Protein AF-A0A3A6WKA9-F1 (afdb_monomer_lite)

pLDDT: mean 80.81, std 15.1, range [50.12, 96.94]

Structure (mmCIF, N/CA/C/O backbone):
data_AF-A0A3A6WKA9-F1
#
_entry.id   AF-A0A3A6WKA9-F1
#
loop_
_atom_site.group_PDB
_atom_site.id
_atom_site.type_symbol
_atom_site.label_atom_id
_atom_site.label_alt_id
_atom_site.label_comp_id
_atom_site.label_asym_id
_atom_site.label_entity_id
_atom_site.label_seq_id
_atom_site.pdbx_PDB_ins_code
_atom_site.Cartn_x
_atom_site.Cartn_y
_atom_site.Cartn_z
_atom_site.occupancy
_atom_site.B_iso_or_equiv
_atom_site.auth_seq_id
_atom_site.auth_comp_id
_atom_site.auth_asym_id
_atom_site.auth_atom_id
_atom_site.pdbx_PDB_model_num
ATOM 1 N N . MET A 1 1 ? -19.208 20.414 3.181 1.00 57.16 1 MET A N 1
ATOM 2 C CA . MET A 1 1 ? -19.683 19.147 2.583 1.00 57.16 1 MET A CA 1
ATOM 3 C C . MET A 1 1 ? -19.844 18.165 3.726 1.00 57.16 1 MET A C 1
ATOM 5 O O . MET A 1 1 ? -18.880 18.009 4.460 1.00 57.16 1 MET A O 1
ATOM 9 N N . ASN A 1 2 ? -21.030 17.590 3.935 1.00 80.62 2 ASN A N 1
ATOM 10 C CA . ASN A 1 2 ? -21.224 16.568 4.966 1.00 80.62 2 ASN A CA 1
ATOM 11 C C . ASN A 1 2 ? -21.354 15.223 4.247 1.00 80.62 2 ASN A C 1
ATOM 13 O O . ASN A 1 2 ? -22.396 14.938 3.657 1.00 80.62 2 ASN A O 1
ATOM 17 N N . ILE A 1 3 ? -20.253 14.478 4.180 1.00 84.12 3 ILE A N 1
ATOM 18 C CA . ILE A 1 3 ? -20.222 13.156 3.552 1.00 84.12 3 ILE A CA 1
ATOM 19 C C . ILE A 1 3 ? -20.681 12.151 4.605 1.00 84.12 3 ILE A C 1
ATOM 21 O O . ILE A 1 3 ? -20.302 12.251 5.771 1.00 84.12 3 ILE A O 1
ATOM 25 N N . LYS A 1 4 ? -21.541 11.218 4.201 1.00 93.00 4 LYS A N 1
ATOM 26 C CA . LYS A 1 4 ? -22.010 10.157 5.088 1.00 93.00 4 LYS A CA 1
ATOM 27 C C . LYS A 1 4 ? -20.848 9.208 5.421 1.00 93.00 4 LYS A C 1
ATOM 29 O O . LYS A 1 4 ? -20.115 8.867 4.492 1.00 93.00 4 LYS A O 1
ATOM 34 N N . PRO A 1 5 ? -20.680 8.772 6.680 1.00 91.25 5 PRO A N 1
ATOM 35 C CA . PRO A 1 5 ? -19.608 7.852 7.065 1.00 91.25 5 PRO A CA 1
ATOM 36 C C . PRO A 1 5 ? -19.545 6.595 6.192 1.00 91.25 5 PRO A C 1
ATOM 38 O O . PRO A 1 5 ? -18.469 6.222 5.748 1.00 91.25 5 PRO A O 1
ATOM 41 N N . GLU A 1 6 ? -20.697 6.039 5.814 1.00 94.44 6 GLU A N 1
ATOM 42 C CA . GLU A 1 6 ? -20.774 4.824 4.995 1.00 94.44 6 GLU A CA 1
ATOM 43 C C . GLU A 1 6 ? -20.155 5.012 3.601 1.00 94.44 6 GLU A C 1
ATOM 45 O O . GLU A 1 6 ? -19.630 4.075 3.009 1.00 94.44 6 GLU A O 1
ATOM 50 N N . ILE A 1 7 ? -20.192 6.239 3.071 1.00 94.50 7 ILE A N 1
ATOM 51 C CA . ILE A 1 7 ? -19.555 6.571 1.791 1.00 94.50 7 ILE A CA 1
ATOM 52 C C . ILE A 1 7 ? -18.034 6.624 1.958 1.00 94.50 7 ILE A C 1
ATOM 54 O O . ILE A 1 7 ? -17.309 6.234 1.049 1.00 94.50 7 ILE A O 1
ATOM 58 N N . LEU A 1 8 ? -17.542 7.111 3.100 1.00 92.69 8 LEU A N 1
ATOM 59 C CA . LEU A 1 8 ? -16.106 7.148 3.385 1.00 92.69 8 LEU A CA 1
ATOM 60 C C . LEU A 1 8 ? -15.548 5.734 3.548 1.00 92.69 8 LEU A C 1
ATOM 62 O O . LEU A 1 8 ? -14.505 5.434 2.974 1.00 92.69 8 LEU A O 1
ATOM 66 N N . ASP A 1 9 ? -16.272 4.870 4.256 1.00 93.19 9 ASP A N 1
ATOM 67 C CA . ASP A 1 9 ? -15.882 3.472 4.447 1.00 93.19 9 ASP A CA 1
ATOM 68 C C . ASP A 1 9 ? -15.825 2.731 3.106 1.00 93.19 9 ASP A C 1
ATOM 70 O O . ASP A 1 9 ? -14.832 2.074 2.798 1.00 93.19 9 ASP A O 1
ATOM 74 N N . GLN A 1 10 ? -16.839 2.920 2.255 1.00 96.19 10 GLN A N 1
ATOM 75 C CA . GLN A 1 10 ? -16.865 2.318 0.923 1.00 96.19 10 GLN A CA 1
ATOM 76 C C . GLN A 1 10 ? -15.704 2.800 0.038 1.00 96.19 10 GLN A C 1
ATOM 78 O O . GLN A 1 10 ? -15.140 2.023 -0.728 1.00 96.19 10 GLN A O 1
ATOM 83 N N . LEU A 1 11 ? -15.336 4.082 0.123 1.00 94.94 11 LEU A N 1
ATOM 84 C CA . LEU A 1 11 ? -14.187 4.611 -0.616 1.00 94.94 11 LEU A CA 1
ATOM 85 C C . LEU A 1 11 ? -12.873 3.983 -0.145 1.00 94.94 11 LEU A C 1
ATOM 87 O O . LEU A 1 11 ? -12.034 3.657 -0.981 1.00 94.94 11 LEU A O 1
ATOM 91 N N . ALA A 1 12 ? -12.707 3.803 1.167 1.00 92.62 12 ALA A N 1
ATOM 92 C CA . ALA A 1 12 ? -11.516 3.182 1.734 1.00 92.62 12 ALA A CA 1
ATOM 93 C C . ALA A 1 12 ? -11.387 1.706 1.318 1.00 92.62 12 ALA A C 1
ATOM 95 O O . ALA A 1 12 ? -10.297 1.274 0.950 1.00 92.62 12 ALA A O 1
ATOM 96 N N . GLU A 1 13 ? -12.488 0.948 1.322 1.00 95.56 13 GLU A N 1
ATOM 97 C CA . GLU A 1 13 ? -12.511 -0.453 0.875 1.00 95.56 13 GLU A CA 1
ATOM 98 C C . GLU A 1 13 ? -12.094 -0.578 -0.598 1.00 95.56 13 GLU A C 1
ATOM 100 O O . GLU A 1 13 ? -11.151 -1.300 -0.922 1.00 95.56 13 GLU A O 1
ATOM 105 N N . LEU A 1 14 ? -12.704 0.224 -1.477 1.00 96.62 14 LEU A N 1
ATOM 106 C CA . LEU A 1 14 ? -12.374 0.226 -2.905 1.00 96.62 14 LEU A CA 1
ATOM 107 C C . LEU A 1 14 ? -10.929 0.663 -3.185 1.00 96.62 14 LEU A C 1
ATOM 109 O O . LEU A 1 14 ? -10.310 0.180 -4.134 1.00 96.62 14 LEU A O 1
ATOM 113 N N . GLU A 1 15 ? -10.378 1.583 -2.388 1.00 94.88 15 GLU A N 1
ATOM 114 C CA . GLU A 1 15 ? -8.975 1.985 -2.511 1.00 94.88 15 GLU A CA 1
ATOM 115 C C . GLU A 1 15 ? -8.034 0.822 -2.180 1.00 94.88 15 GLU A C 1
ATOM 117 O O . GLU A 1 15 ? -7.089 0.566 -2.931 1.00 94.88 15 GLU A O 1
ATOM 122 N N . VAL A 1 16 ? -8.301 0.095 -1.092 1.00 95.00 16 VAL A N 1
ATOM 123 C CA . VAL A 1 16 ? -7.504 -1.074 -0.697 1.00 95.00 16 VAL A CA 1
ATOM 124 C C . VAL A 1 16 ? -7.563 -2.155 -1.773 1.00 95.00 16 VAL A C 1
ATOM 126 O O . VAL A 1 16 ? -6.511 -2.660 -2.174 1.00 95.00 16 VAL A O 1
ATOM 129 N N . ASP A 1 17 ? -8.753 -2.459 -2.289 1.00 96.94 17 ASP A N 1
ATOM 130 C CA . ASP A 1 17 ? -8.937 -3.466 -3.336 1.00 96.94 17 ASP A CA 1
ATOM 131 C C . ASP A 1 17 ? -8.165 -3.107 -4.610 1.00 96.94 17 ASP A C 1
ATOM 133 O O . ASP A 1 17 ? -7.402 -3.924 -5.129 1.00 96.94 17 ASP A O 1
ATOM 137 N N . ALA A 1 18 ? -8.251 -1.854 -5.066 1.00 96.12 18 ALA A N 1
ATOM 138 C CA . ALA A 1 18 ? -7.521 -1.395 -6.247 1.00 96.12 18 ALA A CA 1
ATOM 139 C C . ALA A 1 18 ? -5.992 -1.472 -6.069 1.00 96.12 18 ALA A C 1
ATOM 141 O O . ALA A 1 18 ? -5.257 -1.796 -7.010 1.00 96.12 18 ALA A O 1
ATOM 142 N N . LEU A 1 19 ? -5.485 -1.179 -4.866 1.00 95.56 19 LEU A N 1
ATOM 143 C CA . LEU A 1 19 ? -4.062 -1.331 -4.556 1.00 95.56 19 LEU A CA 1
ATOM 144 C C . LEU A 1 19 ? -3.641 -2.807 -4.563 1.00 95.56 19 LEU A C 1
ATOM 146 O O . LEU A 1 19 ? -2.565 -3.122 -5.076 1.00 95.56 19 LEU A O 1
ATOM 150 N N . LEU A 1 20 ? -4.471 -3.712 -4.036 1.00 95.50 20 LEU A N 1
ATOM 151 C CA . LEU A 1 20 ? -4.209 -5.153 -4.045 1.00 95.50 20 LEU A CA 1
ATOM 152 C C . LEU A 1 20 ? -4.220 -5.732 -5.464 1.00 95.50 20 LEU A C 1
ATOM 154 O O . LEU A 1 20 ? -3.294 -6.461 -5.824 1.00 95.50 20 LEU A O 1
ATOM 158 N N . GLU A 1 21 ? -5.204 -5.373 -6.288 1.00 96.19 21 GLU A N 1
ATOM 159 C CA . GLU A 1 21 ? -5.274 -5.780 -7.696 1.00 96.19 21 GLU A CA 1
ATOM 160 C C . GLU A 1 21 ? -4.037 -5.312 -8.474 1.00 96.19 21 GLU A C 1
ATOM 162 O O . GLU A 1 21 ? -3.382 -6.103 -9.157 1.00 96.19 21 GLU A O 1
ATOM 167 N N . GLY A 1 22 ? -3.637 -4.047 -8.303 1.00 94.06 22 GLY A N 1
ATOM 168 C CA . GLY A 1 22 ? -2.443 -3.510 -8.958 1.00 94.06 22 GLY A CA 1
ATOM 169 C C . GLY A 1 22 ? -1.132 -4.172 -8.508 1.00 94.06 22 GLY A C 1
ATOM 170 O O . GLY A 1 22 ? -0.172 -4.216 -9.274 1.00 94.06 22 GLY A O 1
ATOM 171 N N . LEU A 1 23 ? -1.068 -4.720 -7.289 1.00 93.81 23 LEU A N 1
ATOM 172 C CA . LEU A 1 23 ? 0.084 -5.506 -6.822 1.00 93.81 23 LEU A CA 1
ATOM 173 C C . LEU A 1 23 ? 0.136 -6.913 -7.441 1.00 93.81 23 LEU A C 1
ATOM 175 O O . LEU A 1 23 ? 1.222 -7.49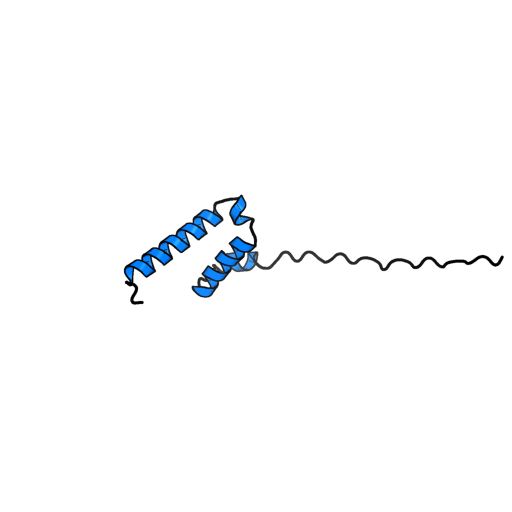6 -7.545 1.00 93.81 23 LEU A O 1
ATOM 179 N N . GLN A 1 24 ? -1.011 -7.461 -7.847 1.00 94.75 24 GLN A N 1
ATOM 180 C CA . GLN A 1 24 ? -1.099 -8.751 -8.535 1.00 94.75 24 GLN A CA 1
ATOM 181 C C . GLN A 1 24 ? -0.757 -8.632 -10.025 1.00 94.75 24 GLN A C 1
ATOM 183 O O . GLN A 1 24 ? -0.201 -9.574 -10.594 1.00 94.75 24 GLN A O 1
ATOM 188 N N . ASP A 1 25 ? -1.014 -7.474 -10.638 1.00 95.25 25 ASP A N 1
ATOM 189 C CA . ASP A 1 25 ? -0.656 -7.192 -12.029 1.00 95.25 25 ASP A CA 1
ATOM 190 C C . ASP A 1 25 ? 0.882 -7.075 -12.210 1.00 95.25 25 ASP A C 1
ATOM 192 O O . ASP A 1 25 ? 1.524 -6.201 -11.610 1.00 95.25 25 ASP A O 1
ATOM 196 N N . PRO A 1 26 ? 1.513 -7.932 -13.045 1.00 92.44 26 PRO A N 1
ATOM 197 C CA . PRO A 1 26 ? 2.958 -7.931 -13.272 1.00 92.44 26 PRO A CA 1
ATOM 198 C C . PRO A 1 26 ? 3.546 -6.645 -13.853 1.00 92.44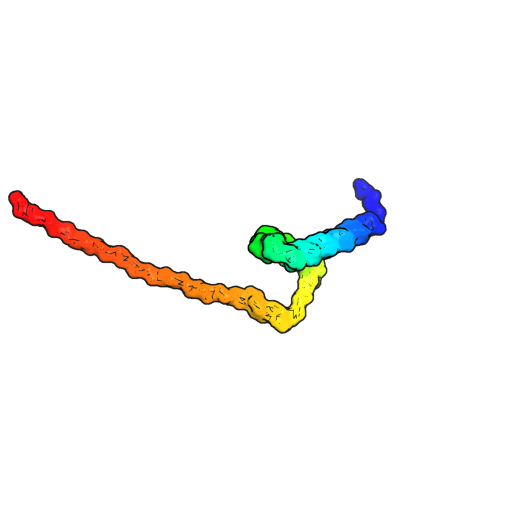 26 PRO A C 1
ATOM 200 O O . PRO A 1 26 ? 4.707 -6.345 -13.563 1.00 92.44 26 PRO A O 1
ATOM 203 N N . GLU A 1 27 ? 2.792 -5.909 -14.662 1.00 93.25 27 GLU A N 1
ATOM 204 C CA . GLU A 1 27 ? 3.244 -4.671 -15.299 1.00 93.25 27 GLU A CA 1
ATOM 205 C C . GLU A 1 27 ? 3.107 -3.495 -14.331 1.00 93.25 27 GLU A C 1
ATOM 207 O O . GLU A 1 27 ? 4.027 -2.687 -14.170 1.00 93.25 27 GLU A O 1
ATOM 212 N N . VAL A 1 28 ? 1.995 -3.442 -13.598 1.00 90.50 28 VAL A N 1
ATOM 213 C CA . VAL A 1 28 ? 1.726 -2.373 -12.628 1.00 90.50 28 VAL A CA 1
ATOM 214 C C . VAL A 1 28 ? 2.654 -2.478 -11.418 1.00 90.50 28 VAL A C 1
ATOM 216 O O . VAL A 1 28 ? 3.245 -1.475 -11.009 1.00 90.50 28 VAL A O 1
ATOM 219 N N . ARG A 1 29 ? 2.887 -3.685 -10.886 1.00 90.19 29 ARG A N 1
ATOM 220 C CA . ARG A 1 29 ? 3.766 -3.888 -9.719 1.00 90.19 29 ARG A CA 1
ATOM 221 C C . ARG A 1 29 ? 5.245 -3.600 -9.990 1.00 90.19 29 ARG A C 1
ATOM 223 O O . ARG A 1 29 ? 6.019 -3.459 -9.049 1.00 90.19 29 ARG A O 1
ATOM 230 N N . ARG A 1 30 ? 5.658 -3.517 -11.259 1.00 90.12 30 ARG A N 1
ATOM 231 C CA . ARG A 1 30 ? 7.014 -3.094 -11.652 1.00 90.12 30 ARG A CA 1
ATOM 232 C C . ARG A 1 30 ? 7.162 -1.578 -11.705 1.00 90.12 30 ARG A C 1
ATOM 234 O O . ARG A 1 30 ? 8.287 -1.087 -11.731 1.00 90.12 30 ARG A O 1
ATOM 241 N N . ASN A 1 31 ? 6.057 -0.833 -11.712 1.00 92.56 31 ASN A N 1
ATOM 242 C CA . ASN A 1 31 ? 6.079 0.618 -11.795 1.00 92.56 31 ASN A CA 1
ATOM 243 C C . ASN A 1 31 ? 6.491 1.241 -10.441 1.00 92.56 31 ASN A C 1
ATOM 245 O O . ASN A 1 31 ? 5.730 1.161 -9.468 1.00 92.56 31 ASN A O 1
ATOM 249 N N . PRO A 1 32 ? 7.642 1.939 -10.360 1.00 89.38 32 PRO A N 1
ATOM 250 C CA . PRO A 1 32 ? 8.110 2.539 -9.109 1.00 89.38 32 PRO A CA 1
ATOM 251 C C . PRO A 1 32 ? 7.136 3.567 -8.522 1.00 89.38 32 PRO A C 1
ATOM 253 O O . PRO A 1 32 ? 7.000 3.667 -7.301 1.00 89.38 32 PRO A O 1
ATOM 256 N N . SER A 1 33 ? 6.428 4.314 -9.375 1.00 92.69 33 SER A N 1
ATOM 257 C CA . SER A 1 33 ? 5.444 5.309 -8.945 1.00 92.69 33 SER A CA 1
ATOM 258 C C . SER A 1 33 ? 4.202 4.665 -8.333 1.00 92.69 33 SER A C 1
ATOM 260 O O . SER A 1 33 ? 3.622 5.239 -7.413 1.00 92.69 33 SER A O 1
ATOM 262 N N . PHE A 1 34 ? 3.796 3.482 -8.806 1.00 93.31 34 PHE A N 1
ATOM 263 C CA . PHE A 1 34 ? 2.704 2.722 -8.194 1.00 93.31 34 PHE A CA 1
ATOM 264 C C . PHE A 1 34 ? 3.116 2.189 -6.819 1.00 93.31 34 PHE A C 1
ATOM 266 O O . PHE A 1 34 ? 2.420 2.431 -5.834 1.00 93.31 34 PHE A O 1
ATOM 273 N N . LEU A 1 35 ? 4.299 1.577 -6.718 1.00 92.06 35 LEU A N 1
ATOM 274 C CA . LEU A 1 35 ? 4.825 1.088 -5.441 1.00 92.06 35 LEU A CA 1
ATOM 275 C C . LEU A 1 35 ? 4.989 2.207 -4.399 1.00 92.06 35 LEU A C 1
ATOM 277 O O . LEU A 1 35 ? 4.800 1.971 -3.208 1.00 92.06 35 LEU A O 1
ATOM 281 N N . GLU A 1 36 ? 5.298 3.439 -4.818 1.00 91.81 36 GLU A N 1
ATOM 282 C CA . GLU A 1 36 ? 5.337 4.581 -3.896 1.00 91.81 36 GLU A CA 1
ATOM 283 C C . GLU A 1 36 ? 3.954 4.962 -3.357 1.00 91.81 36 GLU A C 1
ATOM 285 O O . GLU A 1 36 ? 3.844 5.357 -2.197 1.00 91.81 36 GLU A O 1
ATOM 290 N N . LYS A 1 37 ? 2.887 4.812 -4.155 1.00 92.75 37 LYS A N 1
ATOM 291 C CA . LYS A 1 37 ? 1.510 5.006 -3.670 1.00 92.75 37 LYS A CA 1
ATOM 292 C C . LYS A 1 37 ? 1.168 3.975 -2.599 1.00 92.75 37 LYS A C 1
ATOM 294 O O . LYS A 1 37 ? 0.695 4.367 -1.539 1.00 92.75 37 LYS A O 1
ATOM 299 N N . VAL A 1 38 ? 1.493 2.703 -2.838 1.00 92.56 38 VAL A N 1
ATOM 300 C CA . VAL A 1 38 ? 1.288 1.613 -1.869 1.00 92.56 38 VAL A CA 1
ATOM 301 C C . VAL A 1 38 ? 2.052 1.895 -0.571 1.00 92.56 38 VAL A C 1
ATOM 303 O O . VAL A 1 38 ? 1.471 1.871 0.509 1.00 92.56 38 VAL A O 1
ATOM 306 N N . ARG A 1 39 ? 3.344 2.246 -0.654 1.00 90.69 39 ARG A N 1
ATOM 307 C CA . ARG A 1 39 ? 4.144 2.581 0.538 1.00 90.69 39 ARG A CA 1
ATOM 308 C C . ARG A 1 39 ? 3.582 3.774 1.305 1.00 90.69 39 ARG A C 1
ATOM 310 O O . ARG A 1 39 ? 3.576 3.751 2.532 1.00 90.69 39 ARG A O 1
ATOM 317 N N . ARG A 1 40 ? 3.131 4.819 0.606 1.00 89.94 40 ARG A N 1
ATOM 318 C CA . ARG A 1 40 ? 2.497 5.977 1.243 1.00 89.94 40 ARG A CA 1
ATOM 319 C C . ARG A 1 40 ? 1.194 5.587 1.935 1.00 89.94 40 ARG A C 1
ATOM 321 O O . ARG A 1 40 ? 1.042 5.934 3.095 1.00 89.94 40 ARG A O 1
ATOM 328 N N . PHE A 1 41 ? 0.335 4.805 1.280 1.00 92.62 41 PHE A N 1
ATOM 329 C CA . PHE A 1 41 ? -0.900 4.297 1.877 1.00 92.62 41 PHE A CA 1
ATOM 330 C C . PHE A 1 41 ? -0.631 3.551 3.192 1.00 92.62 41 PHE A C 1
ATOM 332 O O . PHE A 1 41 ? -1.279 3.829 4.199 1.00 92.62 41 PHE A O 1
ATOM 339 N N . LEU A 1 42 ? 0.372 2.665 3.222 1.00 90.69 42 LEU A N 1
ATOM 340 C CA . LEU A 1 42 ? 0.757 1.960 4.450 1.00 90.69 42 LEU A CA 1
ATOM 341 C C . LEU A 1 42 ? 1.221 2.927 5.551 1.00 90.69 42 LEU A C 1
ATOM 343 O O . LEU A 1 42 ? 0.786 2.806 6.694 1.00 90.69 42 LEU A O 1
ATOM 347 N N . ARG A 1 43 ? 2.067 3.914 5.217 1.00 88.38 43 ARG A N 1
ATOM 348 C CA . ARG A 1 43 ? 2.557 4.915 6.184 1.00 88.38 43 ARG A CA 1
ATOM 349 C C . ARG A 1 43 ? 1.434 5.783 6.745 1.00 88.38 43 ARG A C 1
ATOM 351 O O . ARG A 1 43 ? 1.365 5.965 7.958 1.00 88.38 43 ARG A O 1
ATOM 358 N N . ASP A 1 44 ? 0.570 6.297 5.877 1.00 90.94 44 ASP A N 1
ATOM 359 C CA . ASP A 1 44 ? -0.506 7.220 6.245 1.00 90.94 44 ASP A CA 1
ATOM 360 C C . ASP A 1 44 ? -1.529 6.530 7.162 1.00 90.94 44 ASP A C 1
ATOM 362 O O . ASP A 1 44 ? -2.023 7.137 8.114 1.00 90.94 44 ASP A O 1
ATOM 366 N N . ASN A 1 45 ? -1.757 5.229 6.950 1.00 89.25 45 ASN A N 1
ATOM 367 C CA . ASN A 1 45 ? -2.634 4.398 7.775 1.00 89.25 45 ASN A CA 1
ATOM 368 C C . ASN A 1 45 ?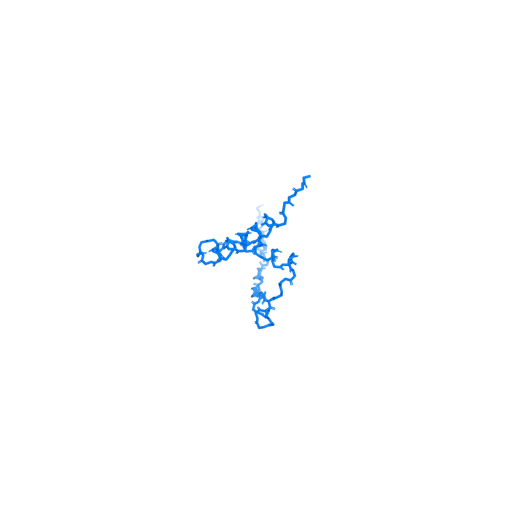 -1.917 3.697 8.946 1.00 89.25 45 ASN A C 1
ATOM 370 O O . ASN A 1 45 ? -2.539 2.907 9.653 1.00 89.25 45 ASN A O 1
ATOM 374 N N . LYS A 1 46 ? -0.625 3.981 9.177 1.00 88.00 46 LYS A N 1
ATOM 375 C CA . LYS A 1 46 ? 0.206 3.354 10.227 1.00 88.00 46 LYS A CA 1
ATOM 376 C C . LYS A 1 46 ? 0.166 1.819 10.196 1.00 88.00 46 LYS A C 1
ATOM 378 O O . LYS A 1 46 ? 0.159 1.162 11.234 1.00 88.00 46 LYS A O 1
ATOM 383 N N . LEU A 1 47 ? 0.121 1.255 8.994 1.00 85.44 47 LEU A N 1
ATOM 384 C CA . LEU A 1 47 ? 0.123 -0.182 8.764 1.00 85.44 47 LEU A CA 1
ATOM 385 C C . LEU A 1 47 ? 1.572 -0.670 8.758 1.00 85.44 47 LEU A C 1
ATOM 387 O O . LEU A 1 47 ? 2.335 -0.394 7.830 1.00 85.44 47 LEU A O 1
ATOM 391 N N . GLU A 1 48 ? 1.959 -1.373 9.817 1.00 79.12 48 GLU A N 1
ATOM 392 C CA . GLU A 1 48 ? 3.309 -1.910 9.968 1.00 79.12 48 GLU A CA 1
ATOM 393 C C . GLU A 1 48 ? 3.413 -3.305 9.339 1.00 79.12 48 GLU A C 1
ATOM 395 O O . GLU A 1 48 ? 2.566 -4.174 9.554 1.00 79.12 48 GLU A O 1
ATOM 400 N N . THR A 1 49 ? 4.460 -3.533 8.543 1.00 71.19 49 THR A N 1
ATOM 401 C CA . THR A 1 49 ? 4.787 -4.875 8.045 1.00 71.19 49 THR A CA 1
ATOM 402 C C . THR A 1 49 ? 5.369 -5.726 9.170 1.00 71.19 49 THR A C 1
ATOM 404 O O . THR A 1 49 ? 6.010 -5.193 10.076 1.00 71.19 49 THR A O 1
ATOM 407 N N . THR A 1 50 ? 5.230 -7.050 9.090 1.00 72.38 50 THR A N 1
ATOM 408 C CA . THR A 1 50 ? 5.866 -7.942 10.068 1.00 72.38 50 THR A CA 1
ATOM 409 C C . THR A 1 50 ? 7.396 -7.770 10.076 1.00 72.38 50 THR A C 1
ATOM 411 O O . THR A 1 50 ? 7.987 -7.411 9.045 1.00 72.38 50 THR A O 1
ATOM 414 N N . PRO A 1 51 ? 8.062 -8.025 11.217 1.00 60.81 51 PRO A N 1
ATOM 415 C CA . PRO A 1 51 ? 9.513 -7.890 11.350 1.00 60.81 51 PRO A CA 1
ATOM 416 C C . PRO A 1 51 ? 10.310 -8.664 10.291 1.00 60.81 51 PRO A C 1
ATOM 418 O O . PRO A 1 51 ? 11.328 -8.174 9.806 1.00 60.81 51 PRO A O 1
ATOM 421 N N . GLU A 1 52 ? 9.833 -9.839 9.881 1.00 65.56 52 GLU A N 1
ATOM 422 C CA . GLU A 1 52 ? 10.474 -10.686 8.870 1.00 65.56 52 GLU A CA 1
ATOM 42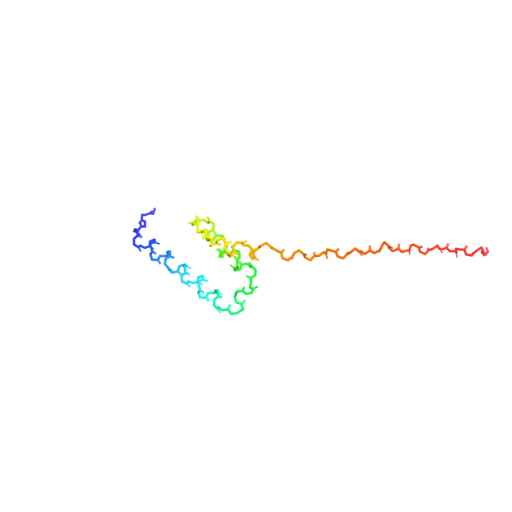3 C C . GLU A 1 52 ? 10.510 -10.013 7.490 1.00 65.56 52 GLU A C 1
ATOM 425 O O . GLU A 1 52 ? 11.482 -10.158 6.748 1.00 65.56 52 GLU A O 1
ATOM 430 N N . LEU A 1 53 ? 9.477 -9.236 7.153 1.00 63.44 53 LEU A N 1
ATOM 431 C CA . LEU A 1 53 ? 9.368 -8.540 5.870 1.00 63.44 53 LEU A CA 1
ATOM 432 C C . LEU A 1 53 ? 10.173 -7.233 5.847 1.00 63.44 53 LEU A C 1
ATOM 434 O O . LEU A 1 53 ? 10.711 -6.850 4.808 1.00 63.44 53 LEU A O 1
ATOM 438 N N . ALA A 1 54 ? 10.298 -6.565 6.997 1.00 57.53 54 ALA A N 1
ATOM 439 C CA . ALA A 1 54 ? 11.049 -5.317 7.129 1.00 57.53 54 ALA A CA 1
ATOM 440 C C . ALA A 1 54 ? 12.553 -5.489 6.831 1.00 57.53 54 ALA A C 1
ATOM 442 O O . ALA A 1 54 ? 13.206 -4.555 6.361 1.00 57.53 54 ALA A O 1
ATOM 443 N N . ILE A 1 55 ? 13.106 -6.686 7.062 1.00 54.25 55 ILE A N 1
ATOM 444 C CA . ILE A 1 55 ? 14.517 -7.004 6.796 1.00 54.25 55 ILE A CA 1
ATOM 445 C C . ILE A 1 55 ? 14.804 -7.043 5.285 1.00 54.25 55 ILE A C 1
ATOM 447 O O . ILE A 1 55 ? 15.849 -6.556 4.859 1.00 54.25 55 ILE A O 1
ATOM 451 N N . ALA A 1 56 ? 13.869 -7.537 4.466 1.00 52.41 56 ALA A N 1
ATOM 452 C CA . ALA A 1 56 ? 14.050 -7.681 3.017 1.00 52.41 56 ALA A CA 1
ATOM 453 C C . ALA A 1 56 ? 14.075 -6.340 2.252 1.00 52.41 56 ALA A C 1
ATOM 455 O O . ALA A 1 56 ? 14.579 -6.272 1.136 1.00 52.41 56 ALA A O 1
ATOM 456 N N . VAL A 1 57 ? 13.554 -5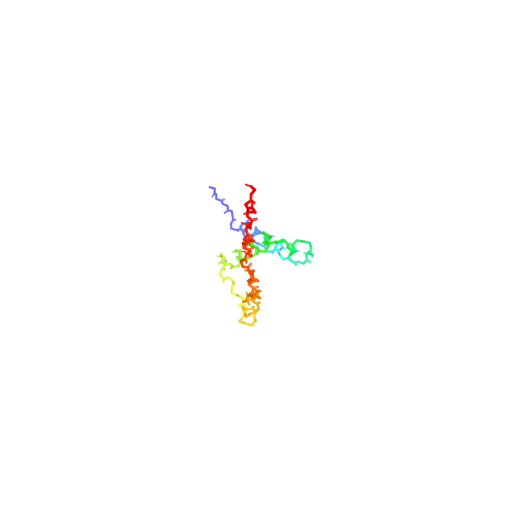.258 2.845 1.00 53.53 57 VAL A N 1
ATOM 457 C CA . VAL A 1 57 ? 13.488 -3.921 2.218 1.00 53.53 57 VAL A CA 1
ATOM 458 C C . VAL A 1 57 ? 14.773 -3.103 2.440 1.00 53.53 57 VAL A C 1
ATOM 460 O O . VAL A 1 57 ? 14.953 -2.052 1.818 1.00 53.53 57 VAL A O 1
ATOM 463 N N . LYS A 1 58 ? 15.724 -3.582 3.260 1.00 52.25 58 LYS A N 1
ATOM 464 C CA . LYS A 1 58 ? 17.080 -3.010 3.320 1.00 52.25 58 LYS A CA 1
ATOM 465 C C . LYS A 1 58 ? 17.853 -3.379 2.049 1.00 52.25 58 LYS A C 1
ATOM 467 O O . LYS A 1 58 ? 18.563 -4.370 2.006 1.00 52.25 58 LYS A O 1
ATOM 472 N N . GLN A 1 59 ? 17.618 -2.553 1.034 1.00 52.09 59 GLN A N 1
ATOM 473 C CA . GLN A 1 59 ? 18.346 -2.324 -0.212 1.00 52.09 59 GLN A CA 1
ATOM 474 C C . GLN A 1 59 ? 19.577 -3.212 -0.453 1.00 52.09 59 GLN A C 1
ATOM 476 O O . GLN A 1 59 ? 20.567 -3.122 0.271 1.00 52.09 59 GLN A O 1
ATOM 481 N N . GLU A 1 60 ? 19.562 -3.952 -1.565 1.00 53.12 60 GLU A N 1
ATOM 482 C CA . GLU A 1 60 ? 20.793 -4.326 -2.260 1.00 53.12 60 GLU A CA 1
ATOM 483 C C . GLU A 1 60 ? 21.535 -3.036 -2.639 1.00 53.12 60 GLU A C 1
ATOM 485 O O . GLU A 1 60 ? 21.251 -2.394 -3.649 1.00 53.12 60 GLU A O 1
ATOM 490 N N . THR A 1 61 ? 22.476 -2.609 -1.803 1.00 57.44 61 THR A N 1
ATOM 491 C CA . THR A 1 61 ? 23.424 -1.557 -2.156 1.00 57.44 61 THR A CA 1
ATOM 492 C C . THR A 1 61 ? 24.387 -2.140 -3.178 1.00 57.44 61 THR A C 1
ATOM 494 O O . THR A 1 61 ? 25.291 -2.892 -2.822 1.00 57.44 61 THR A O 1
ATOM 497 N N . HIS A 1 62 ? 24.176 -1.849 -4.459 1.00 63.09 62 HIS A N 1
ATOM 498 C CA . HIS A 1 62 ? 25.208 -2.091 -5.461 1.00 63.09 62 HIS A CA 1
ATOM 499 C C . HIS A 1 62 ? 26.307 -1.043 -5.263 1.00 63.09 62 HIS A C 1
ATOM 501 O O . HIS A 1 62 ? 26.019 0.155 -5.203 1.00 63.09 62 HIS A O 1
ATOM 507 N N . GLU A 1 63 ? 27.553 -1.491 -5.111 1.00 69.88 63 GLU A N 1
ATOM 508 C CA . GLU A 1 63 ? 28.701 -0.591 -5.026 1.00 69.88 63 GLU A CA 1
ATOM 509 C C . GLU A 1 63 ? 28.800 0.236 -6.313 1.00 69.88 63 GLU A C 1
ATOM 511 O O . GLU A 1 63 ? 28.706 -0.294 -7.423 1.00 69.88 63 GLU A O 1
ATOM 516 N N . ILE A 1 64 ? 28.964 1.554 -6.170 1.00 76.31 64 ILE A N 1
ATOM 517 C CA . ILE A 1 64 ? 29.204 2.442 -7.308 1.00 76.31 64 ILE A CA 1
ATOM 518 C C . ILE A 1 64 ? 30.578 2.066 -7.884 1.00 76.31 64 ILE A C 1
ATOM 520 O O . ILE A 1 64 ? 31.564 2.148 -7.147 1.00 76.31 64 ILE A O 1
ATOM 524 N N . PRO A 1 65 ? 30.685 1.669 -9.167 1.00 75.94 65 PRO A N 1
ATOM 525 C CA . PRO A 1 65 ? 31.977 1.361 -9.761 1.00 75.94 65 PRO A CA 1
ATOM 526 C C . PRO A 1 65 ? 32.861 2.611 -9.746 1.00 75.94 65 PRO A C 1
ATOM 528 O O . PRO A 1 65 ? 32.470 3.678 -10.224 1.00 75.94 65 PRO A O 1
ATOM 531 N N . VAL A 1 66 ? 34.058 2.476 -9.178 1.00 79.00 66 VAL A N 1
ATOM 532 C CA . VAL A 1 66 ? 35.080 3.524 -9.199 1.00 79.00 66 VAL A CA 1
ATOM 533 C C . VAL A 1 66 ? 35.725 3.515 -10.581 1.00 79.00 66 VAL A C 1
ATOM 535 O O . VAL A 1 66 ? 36.313 2.515 -10.986 1.00 79.00 66 VAL A O 1
ATOM 538 N N . PHE A 1 67 ? 35.597 4.619 -11.313 1.00 82.69 67 PHE A N 1
ATOM 539 C CA . PHE A 1 67 ? 36.279 4.804 -12.591 1.00 82.69 67 PHE A CA 1
ATOM 540 C C . PHE A 1 67 ? 37.638 5.459 -12.355 1.00 82.69 67 PHE A C 1
ATOM 542 O O . PHE A 1 67 ? 37.721 6.479 -11.666 1.00 82.69 67 PHE A O 1
ATOM 549 N N . ASP A 1 68 ? 38.690 4.893 -12.946 1.00 82.62 68 ASP A N 1
ATOM 550 C CA . ASP A 1 68 ? 40.006 5.522 -12.940 1.00 82.62 68 ASP A CA 1
ATOM 551 C C . ASP A 1 68 ? 39.938 6.889 -13.640 1.00 82.62 68 ASP A C 1
ATOM 553 O O . ASP A 1 68 ? 39.303 7.015 -14.696 1.00 82.62 68 ASP A O 1
ATOM 557 N N . PRO A 1 69 ? 40.592 7.928 -13.090 1.00 77.06 69 PRO A N 1
ATOM 558 C CA . PRO A 1 69 ? 40.669 9.214 -13.761 1.00 77.06 69 PRO A CA 1
ATOM 559 C C . PRO A 1 69 ? 41.384 9.050 -15.114 1.00 77.06 69 PRO A C 1
ATOM 561 O O . PRO A 1 69 ? 42.358 8.293 -15.213 1.00 77.06 69 PRO A O 1
ATOM 564 N N . PRO A 1 70 ? 40.929 9.7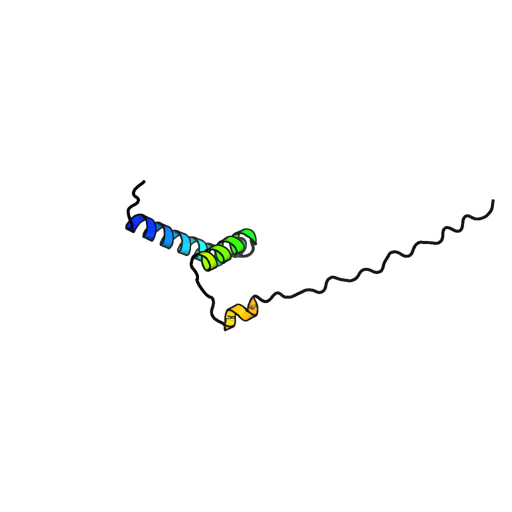49 -16.170 1.00 76.00 70 PRO A N 1
ATOM 565 C CA . PRO A 1 70 ? 41.549 9.650 -17.482 1.00 76.00 70 PRO A CA 1
ATOM 566 C C . PRO A 1 70 ? 43.020 10.063 -17.396 1.00 76.00 70 PRO A C 1
ATOM 568 O O . PRO A 1 70 ? 43.353 11.120 -16.856 1.00 76.00 70 PRO A O 1
ATOM 571 N N . LYS A 1 71 ? 43.912 9.227 -17.941 1.00 76.88 71 LYS A N 1
ATOM 572 C CA . LYS A 1 71 ? 45.324 9.584 -18.096 1.00 76.88 71 LYS A CA 1
ATOM 573 C C . LYS A 1 71 ? 45.405 10.737 -19.092 1.00 76.88 71 LYS A C 1
ATOM 575 O O . LYS A 1 71 ? 45.071 10.557 -20.262 1.00 76.88 71 LYS A O 1
ATOM 580 N N . LEU A 1 72 ? 45.833 11.908 -18.624 1.00 72.94 72 LEU A N 1
ATOM 581 C CA . LEU A 1 72 ? 46.229 13.000 -19.507 1.00 72.94 72 LEU A CA 1
ATOM 582 C C . LEU A 1 72 ? 47.387 12.479 -20.363 1.00 72.94 72 LEU A C 1
ATOM 584 O O . LEU A 1 72 ? 48.412 12.064 -19.823 1.00 72.94 72 LEU A O 1
ATOM 588 N N . MET A 1 73 ? 47.199 12.420 -21.682 1.00 69.75 73 MET A N 1
ATOM 589 C CA . MET A 1 73 ? 48.317 12.159 -22.581 1.00 69.75 73 MET A CA 1
ATOM 590 C C . MET A 1 73 ? 49.214 13.393 -22.553 1.00 69.75 73 MET A C 1
ATOM 592 O O . MET A 1 73 ? 48.739 14.499 -22.801 1.00 69.75 73 MET A O 1
ATOM 596 N N . GLU A 1 74 ? 50.487 13.213 -22.206 1.00 67.06 74 GLU A N 1
ATOM 597 C CA . GLU A 1 74 ? 51.482 14.271 -22.344 1.00 67.06 74 GLU A CA 1
ATOM 598 C C . GLU A 1 74 ? 51.613 14.593 -23.837 1.00 67.06 74 GLU A C 1
ATOM 600 O O . GLU A 1 74 ? 52.122 13.794 -24.627 1.00 67.06 74 GLU A O 1
ATOM 605 N N . GLU A 1 75 ? 51.078 15.745 -24.244 1.00 62.12 75 GLU A N 1
ATOM 606 C CA . GLU A 1 75 ? 51.272 16.289 -25.583 1.00 62.12 75 GLU A CA 1
ATOM 607 C C . GLU A 1 75 ? 52.752 16.661 -25.730 1.00 62.12 75 GLU A C 1
ATOM 609 O O . GLU A 1 75 ? 53.187 17.750 -25.355 1.00 62.12 75 GLU A O 1
ATOM 614 N N . HIS A 1 76 ? 53.551 15.742 -26.274 1.00 59.94 76 HIS A N 1
ATOM 615 C CA . HIS A 1 76 ? 54.852 16.087 -26.826 1.00 59.94 76 HIS A CA 1
ATOM 616 C C . HIS A 1 76 ? 54.622 16.924 -28.089 1.00 59.94 76 HIS A C 1
ATOM 618 O O . HIS A 1 76 ? 54.528 16.385 -29.193 1.00 59.94 76 HIS A O 1
ATOM 624 N N . TYR A 1 77 ? 54.526 18.247 -27.938 1.00 60.00 77 TYR A N 1
ATOM 625 C CA . TYR A 1 77 ? 54.783 19.149 -29.057 1.00 60.00 77 TYR A CA 1
ATOM 626 C C . TYR A 1 77 ? 56.251 18.973 -29.430 1.00 60.00 77 TYR A C 1
ATOM 628 O O . TYR A 1 77 ? 57.145 19.411 -28.710 1.00 60.00 77 TYR A O 1
ATOM 636 N N . GLY A 1 78 ? 56.488 18.241 -30.517 1.00 55.78 78 GLY A N 1
ATOM 637 C CA . GLY A 1 78 ? 57.798 18.186 -31.143 1.00 55.78 78 GLY A CA 1
ATOM 638 C C . GLY A 1 78 ? 58.209 19.595 -31.553 1.00 55.78 78 GLY A C 1
ATOM 639 O O . GLY A 1 78 ? 57.439 20.292 -32.215 1.00 55.78 78 GLY A O 1
ATOM 640 N N . ASP A 1 79 ? 59.407 19.996 -31.136 1.00 57.88 79 ASP A N 1
ATOM 641 C CA . ASP A 1 79 ? 60.083 21.184 -31.645 1.00 57.88 79 ASP A CA 1
ATOM 642 C C . ASP A 1 79 ? 60.191 21.068 -33.176 1.00 57.88 79 ASP A C 1
ATOM 644 O O . ASP A 1 79 ? 60.836 20.152 -33.699 1.00 57.88 79 ASP A O 1
ATOM 648 N N . HIS A 1 80 ? 59.516 21.976 -33.881 1.00 50.12 80 HIS A N 1
ATOM 649 C CA . HIS A 1 80 ? 59.687 22.224 -35.312 1.00 50.12 80 HIS A CA 1
ATOM 650 C C . HIS A 1 80 ? 60.600 23.427 -35.527 1.00 50.12 80 HIS A C 1
ATOM 652 O O . HIS A 1 80 ? 60.383 24.457 -34.847 1.00 50.12 80 HIS A O 1
#

Organism: NCBI:txid39777

Secondary structure (DSSP, 8-state):
----HHHHHHHHHHHHHHHHHHHHSTTGGG-HHHHHHHHHHHHHTT-PPPHHHHHHTS---PPPPPPPPP----------

Foldseek 3Di:
DDDDVVVVVVVVVVVVVVLVVLCVDPVSVPDPVSVVVVVVVCVVVVPDDDPVVVVVPPDPPDDDDDDDDDPDDPPPPPDD

Radius of gyration: 25.84 Å; chains: 1; bounding box: 82×33×47 Å

Sequence (80 aa):
MNIKPEILDQLAELEVDALLEGLQDPEVRRNPSFLEKVRRFLRDNKLETTPELAIAVKQETHEIPVFDPPKLMEEHYGDH